Protein AF-A0A5N4CWM0-F1 (afdb_monomer_lite)

Structure (mmCIF, N/CA/C/O backbone):
data_AF-A0A5N4CWM0-F1
#
_entry.id   AF-A0A5N4CWM0-F1
#
loop_
_atom_site.group_PDB
_atom_site.id
_atom_site.type_symbol
_atom_site.label_atom_id
_atom_site.label_alt_id
_atom_site.label_comp_id
_atom_site.label_asym_id
_atom_site.label_entity_id
_atom_site.label_seq_id
_atom_site.pdbx_PDB_ins_code
_atom_site.Cartn_x
_atom_site.Cartn_y
_atom_site.Cartn_z
_atom_site.occupancy
_atom_site.B_iso_or_equiv
_atom_site.auth_seq_id
_atom_site.auth_comp_id
_atom_site.auth_asym_id
_atom_site.auth_atom_id
_atom_site.pdbx_PDB_model_num
ATOM 1 N N . MET A 1 1 ? -1.521 -39.739 -72.815 1.00 39.62 1 MET A N 1
ATOM 2 C CA . MET A 1 1 ? -0.334 -39.088 -73.403 1.00 39.62 1 MET A CA 1
ATOM 3 C C . MET A 1 1 ? -0.877 -37.913 -74.195 1.00 39.62 1 MET A C 1
ATOM 5 O O . MET A 1 1 ? -1.800 -38.131 -74.960 1.00 39.62 1 MET A O 1
ATOM 9 N N . GLU A 1 2 ? -0.500 -36.668 -73.964 1.00 44.06 2 GLU A N 1
ATOM 10 C CA . GLU A 1 2 ? 0.762 -36.173 -73.425 1.00 44.06 2 GLU A CA 1
ATOM 11 C C . GLU A 1 2 ? 0.530 -34.764 -72.864 1.00 44.06 2 GLU A C 1
ATOM 13 O O . GLU A 1 2 ? -0.243 -33.988 -73.426 1.00 44.06 2 GLU A O 1
ATOM 18 N N . GLU A 1 3 ? 1.152 -34.482 -71.721 1.00 44.53 3 GLU A N 1
ATOM 19 C CA . GLU A 1 3 ? 1.281 -33.147 -71.142 1.00 44.53 3 GLU A CA 1
ATOM 20 C C . GLU A 1 3 ? 1.916 -32.180 -72.148 1.00 44.53 3 GLU A C 1
ATOM 22 O O . GLU A 1 3 ? 2.941 -32.494 -72.748 1.00 44.53 3 GLU A O 1
ATOM 27 N N . ARG A 1 4 ? 1.411 -30.946 -72.212 1.00 49.78 4 ARG A N 1
ATOM 28 C CA . ARG A 1 4 ? 2.284 -29.778 -72.364 1.00 49.78 4 ARG A CA 1
ATOM 29 C C . ARG A 1 4 ? 1.860 -28.708 -71.374 1.00 49.78 4 ARG A C 1
ATOM 31 O O . ARG A 1 4 ? 0.857 -28.029 -71.559 1.00 49.78 4 ARG A O 1
ATOM 38 N N . LYS A 1 5 ? 2.650 -28.611 -70.307 1.00 48.16 5 LYS A N 1
ATOM 39 C CA . LYS A 1 5 ? 2.835 -27.390 -69.529 1.00 48.16 5 LYS A CA 1
ATOM 40 C C . LYS A 1 5 ? 3.480 -26.352 -70.448 1.00 48.16 5 LYS A C 1
ATOM 42 O O . LYS A 1 5 ? 4.564 -26.603 -70.965 1.00 48.16 5 LYS A O 1
ATOM 47 N N . GLU A 1 6 ? 2.831 -25.213 -70.637 1.00 51.53 6 GLU A N 1
ATOM 48 C CA . GLU A 1 6 ? 3.522 -23.979 -71.006 1.00 51.53 6 GLU A CA 1
ATOM 49 C C . GLU A 1 6 ? 3.760 -23.210 -69.709 1.00 51.53 6 GLU A C 1
ATOM 51 O O . GLU A 1 6 ? 2.852 -22.620 -69.124 1.00 51.53 6 GLU A O 1
ATOM 56 N N . GLU A 1 7 ? 4.989 -23.314 -69.211 1.00 40.62 7 GLU A N 1
ATOM 57 C CA . GLU A 1 7 ? 5.518 -22.431 -68.182 1.00 40.62 7 GLU A CA 1
ATOM 58 C C . GLU A 1 7 ? 5.771 -21.078 -68.852 1.00 40.62 7 GLU A C 1
ATOM 60 O O . GLU A 1 7 ? 6.691 -20.921 -69.649 1.00 40.62 7 GLU A O 1
ATOM 65 N N . GLY A 1 8 ? 4.892 -20.113 -68.583 1.00 45.78 8 GLY A N 1
ATOM 66 C CA . GLY A 1 8 ? 5.128 -18.717 -68.918 1.00 45.78 8 GLY A CA 1
ATOM 67 C C . GLY A 1 8 ? 6.233 -18.184 -68.018 1.00 45.78 8 GLY A C 1
ATOM 68 O O . GLY A 1 8 ? 6.018 -17.962 -66.826 1.00 45.78 8 GLY A O 1
ATOM 69 N N . GLU A 1 9 ? 7.417 -18.025 -68.594 1.00 44.28 9 GLU A N 1
ATOM 70 C CA . GLU A 1 9 ? 8.562 -17.355 -67.997 1.00 44.28 9 GLU A CA 1
ATOM 71 C C . GLU A 1 9 ? 8.140 -15.935 -67.593 1.00 44.28 9 GLU A C 1
ATOM 73 O O . GLU A 1 9 ? 7.877 -15.073 -68.431 1.00 44.28 9 GLU A O 1
ATOM 78 N N . ALA A 1 10 ? 8.018 -15.692 -66.287 1.00 48.97 10 ALA A N 1
ATOM 79 C CA . ALA A 1 10 ? 7.961 -14.338 -65.771 1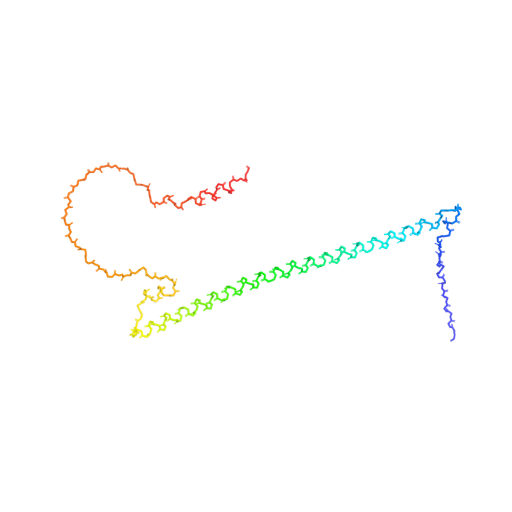.00 48.97 10 ALA A CA 1
ATOM 80 C C . ALA A 1 10 ? 9.346 -13.728 -65.992 1.00 48.97 10 ALA A C 1
ATOM 82 O O . ALA A 1 10 ? 10.303 -14.071 -65.298 1.00 48.97 10 ALA A O 1
ATOM 83 N N . GLU A 1 11 ? 9.445 -12.858 -66.992 1.00 42.81 11 GLU A N 1
ATOM 84 C CA . GLU A 1 11 ? 10.569 -11.959 -67.210 1.00 42.81 11 GLU A CA 1
ATOM 85 C C . GLU A 1 11 ? 10.741 -11.105 -65.946 1.00 42.81 11 GLU A C 1
ATOM 87 O O . GLU A 1 11 ? 10.087 -10.080 -65.748 1.00 42.81 11 GLU A O 1
ATOM 92 N N . ILE A 1 12 ? 11.585 -11.576 -65.026 1.00 47.56 12 ILE A N 1
ATOM 93 C CA . ILE A 1 12 ? 12.069 -10.761 -63.923 1.00 47.56 12 ILE A CA 1
ATOM 94 C C . ILE A 1 12 ? 13.026 -9.774 -64.573 1.00 47.56 12 ILE A C 1
ATOM 96 O O . ILE A 1 12 ? 14.190 -10.076 -64.833 1.00 47.56 12 ILE A O 1
ATOM 100 N N . GLN A 1 13 ? 12.499 -8.592 -64.877 1.00 43.19 13 GLN A N 1
ATOM 101 C CA . GLN A 1 13 ? 13.295 -7.425 -65.198 1.00 43.19 13 GLN A CA 1
ATOM 102 C C . GLN A 1 13 ? 14.051 -7.026 -63.923 1.00 43.19 13 GLN A C 1
ATOM 104 O O . GLN A 1 13 ? 13.661 -6.114 -63.195 1.00 43.19 13 GLN A O 1
ATOM 109 N N . GLU A 1 14 ? 15.127 -7.759 -63.633 1.00 46.00 14 GLU A N 1
ATOM 110 C CA . GLU A 1 14 ? 16.186 -7.376 -62.707 1.00 46.00 14 GLU A CA 1
ATOM 111 C C . GLU A 1 14 ? 16.860 -6.138 -63.301 1.00 46.00 14 GLU A C 1
ATOM 113 O O . GLU A 1 14 ? 17.909 -6.196 -63.946 1.00 46.00 14 GLU A O 1
ATOM 118 N N . HIS A 1 15 ?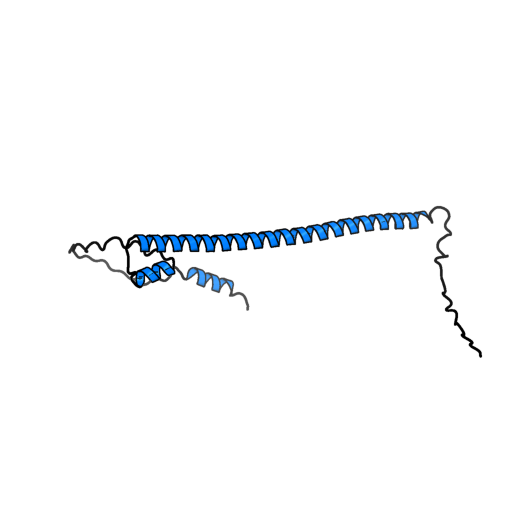 16.218 -4.984 -63.131 1.00 44.50 15 HIS A N 1
ATOM 119 C CA . HIS A 1 15 ? 16.873 -3.708 -63.330 1.00 44.50 15 HIS A CA 1
ATOM 120 C C . HIS A 1 15 ? 17.831 -3.520 -62.150 1.00 44.50 15 HIS A C 1
ATOM 122 O O . HIS A 1 15 ? 17.528 -2.847 -61.164 1.00 44.50 15 HIS A O 1
ATOM 128 N N . GLY A 1 16 ? 18.981 -4.196 -62.235 1.00 42.84 16 GLY A N 1
ATOM 129 C CA . GLY A 1 16 ? 20.111 -3.985 -61.343 1.00 42.84 16 GLY A CA 1
ATOM 130 C C . GLY A 1 16 ? 20.488 -2.500 -61.325 1.00 42.84 16 GLY A C 1
ATOM 131 O O . GLY A 1 16 ? 20.244 -1.787 -62.307 1.00 42.84 16 GLY A O 1
ATOM 132 N N . PRO A 1 17 ? 21.067 -1.988 -60.225 1.00 48.03 17 PRO A N 1
ATOM 133 C CA . PRO A 1 17 ? 21.428 -0.582 -60.096 1.00 48.03 17 PRO A CA 1
ATOM 134 C C . PRO A 1 17 ? 22.709 -0.297 -60.901 1.00 48.03 17 PRO A C 1
ATOM 136 O O . PRO A 1 17 ? 23.736 0.092 -60.357 1.00 48.03 17 PRO A O 1
ATOM 139 N N . GLU A 1 18 ? 22.657 -0.491 -62.215 1.00 44.09 18 GLU A N 1
ATOM 140 C CA . GLU A 1 18 ? 23.791 -0.405 -63.143 1.00 44.09 18 GLU A CA 1
ATOM 141 C C . GLU A 1 18 ? 24.134 1.046 -63.542 1.00 44.09 18 GLU A C 1
ATOM 143 O O . GLU A 1 18 ? 24.857 1.275 -64.505 1.00 44.09 18 GLU A O 1
ATOM 148 N N . HIS A 1 19 ? 23.649 2.068 -62.825 1.00 50.44 19 HIS A N 1
ATOM 149 C CA . HIS A 1 19 ? 23.811 3.467 -63.254 1.00 50.44 19 HIS A CA 1
ATOM 150 C C . HIS A 1 19 ? 24.586 4.400 -62.312 1.00 50.44 19 HIS A C 1
ATOM 152 O O . HIS A 1 19 ? 24.570 5.609 -62.528 1.00 50.44 19 HIS A O 1
ATOM 158 N N . LEU A 1 20 ? 25.323 3.901 -61.309 1.00 46.91 20 LEU A N 1
ATOM 159 C CA . LEU A 1 20 ? 26.034 4.780 -60.355 1.00 46.91 20 LEU A CA 1
ATOM 160 C C . LEU A 1 20 ? 27.555 4.585 -60.262 1.00 46.91 20 LEU A C 1
ATOM 162 O O . LEU A 1 20 ? 28.152 4.900 -59.234 1.00 46.91 20 LEU A O 1
ATOM 166 N N . CYS A 1 21 ? 28.216 4.140 -61.332 1.00 56.00 21 CYS A N 1
ATOM 167 C CA . CYS A 1 21 ? 29.671 3.943 -61.313 1.00 56.00 21 CYS A CA 1
ATOM 168 C C . CYS A 1 21 ? 30.425 4.579 -62.489 1.00 56.00 21 CYS A C 1
ATOM 170 O O . CYS A 1 21 ? 31.245 3.921 -63.112 1.00 56.00 21 CYS A O 1
ATOM 172 N N . GLN A 1 22 ? 30.266 5.882 -62.740 1.00 50.53 22 GLN A N 1
ATOM 173 C CA . GLN A 1 22 ? 31.307 6.637 -63.458 1.00 50.53 22 GLN A CA 1
ATOM 174 C C . GLN A 1 22 ? 31.486 8.064 -62.911 1.00 50.53 22 GLN A C 1
ATOM 176 O O . GLN A 1 22 ? 31.047 9.043 -63.502 1.00 50.53 22 GLN A O 1
ATOM 181 N N . GLN A 1 23 ? 32.193 8.173 -61.780 1.00 49.00 23 GLN A N 1
ATOM 182 C CA . GLN A 1 23 ? 33.000 9.351 -61.435 1.00 49.00 23 GLN A CA 1
ATOM 183 C C . GLN A 1 23 ? 34.321 8.865 -60.803 1.00 49.00 23 GLN A C 1
ATOM 185 O O . GLN A 1 23 ? 34.285 8.223 -59.746 1.00 49.00 23 GLN A O 1
ATOM 190 N N . PRO A 1 24 ? 35.484 9.103 -61.438 1.00 47.78 24 PRO A N 1
ATOM 191 C CA . PRO A 1 24 ? 36.762 8.586 -60.963 1.00 47.78 24 PRO A CA 1
ATOM 192 C C . PRO A 1 24 ? 37.213 9.343 -59.704 1.00 47.78 24 PRO A C 1
ATOM 194 O O . PRO A 1 24 ? 37.494 10.535 -59.750 1.00 47.78 24 PRO A O 1
ATOM 197 N N . GLY A 1 25 ? 37.272 8.633 -58.571 1.00 57.75 25 GLY A N 1
ATOM 198 C CA . GLY A 1 25 ? 37.960 9.076 -57.347 1.00 57.75 25 GLY A CA 1
ATOM 199 C C . GLY A 1 25 ? 37.121 9.144 -56.065 1.00 57.75 25 GLY A C 1
ATOM 200 O O . GLY A 1 25 ? 37.702 9.180 -54.986 1.00 57.75 25 GLY A O 1
ATOM 201 N N . LEU A 1 26 ? 35.782 9.127 -56.147 1.00 59.06 26 LEU A N 1
ATOM 202 C CA . LEU A 1 26 ? 34.899 9.331 -54.977 1.00 59.06 26 LEU A CA 1
ATOM 203 C C . LEU A 1 26 ? 33.705 8.355 -54.880 1.00 59.06 26 LEU A C 1
ATOM 205 O O . LEU A 1 26 ? 32.987 8.376 -53.881 1.00 59.06 26 LEU A O 1
ATOM 209 N N . SER A 1 27 ? 33.466 7.495 -55.879 1.00 65.62 27 SER A N 1
ATOM 210 C CA . SER A 1 27 ? 32.186 6.770 -55.995 1.00 65.62 27 SER A CA 1
ATOM 211 C C . SER A 1 27 ? 31.976 5.648 -54.973 1.00 65.62 27 SER A C 1
ATOM 213 O O . SER A 1 27 ? 30.848 5.440 -54.543 1.00 65.62 27 SER A O 1
ATOM 215 N N . LEU A 1 28 ? 33.032 4.950 -54.538 1.00 76.69 28 LEU A N 1
ATOM 216 C CA . LEU A 1 28 ? 32.918 3.854 -53.561 1.00 76.69 28 LEU A CA 1
ATOM 217 C C . LEU A 1 28 ? 32.865 4.354 -52.106 1.00 76.69 28 LEU A C 1
ATOM 219 O O . LEU A 1 28 ? 32.354 3.673 -51.217 1.00 76.69 28 LEU A O 1
ATOM 223 N N . TRP A 1 29 ? 33.356 5.571 -51.870 1.00 84.12 29 TRP A N 1
ATOM 224 C CA . TRP A 1 29 ? 33.400 6.190 -50.547 1.00 84.12 29 TRP A CA 1
ATOM 225 C C . TRP A 1 29 ? 32.001 6.493 -49.997 1.00 84.12 29 TRP A C 1
ATOM 227 O O . TRP A 1 29 ? 31.737 6.270 -48.818 1.00 84.12 29 TRP A O 1
ATOM 237 N N . VAL A 1 30 ? 31.082 6.949 -50.851 1.00 86.88 30 VAL A N 1
ATOM 238 C CA . VAL A 1 30 ? 29.719 7.313 -50.433 1.00 86.88 30 VAL A CA 1
ATOM 239 C C . VAL A 1 30 ? 28.907 6.088 -49.971 1.00 86.88 30 VAL A C 1
ATOM 241 O O . VAL A 1 30 ? 28.371 6.128 -48.862 1.00 86.88 30 VAL A O 1
ATOM 244 N N . PRO A 1 31 ? 28.849 4.966 -50.719 1.00 88.12 31 PRO A N 1
ATOM 245 C CA . PRO A 1 31 ? 28.246 3.722 -50.235 1.00 88.12 31 PRO A CA 1
ATOM 246 C C . PRO A 1 31 ? 28.881 3.203 -48.941 1.00 88.12 31 PRO A C 1
ATOM 248 O O . PRO A 1 31 ? 28.166 2.768 -48.040 1.00 88.12 31 PRO A O 1
ATOM 251 N N . PHE A 1 32 ? 30.207 3.293 -48.812 1.00 90.06 32 PHE A N 1
ATOM 252 C CA . PHE A 1 32 ? 30.918 2.900 -47.596 1.00 90.06 32 PHE A CA 1
ATOM 253 C C . PHE A 1 32 ? 30.512 3.752 -46.386 1.00 90.06 32 PHE A C 1
ATOM 255 O O . PHE A 1 32 ? 30.171 3.214 -45.333 1.00 90.06 32 PHE A O 1
ATOM 262 N N . GLN A 1 33 ? 30.489 5.077 -46.538 1.00 92.81 33 GLN A N 1
ATOM 263 C CA . GLN A 1 33 ? 30.069 6.001 -45.487 1.00 92.81 33 GLN A CA 1
ATOM 264 C C . GLN A 1 33 ? 28.611 5.756 -45.083 1.00 92.81 33 GLN A C 1
ATOM 266 O O . GLN A 1 33 ? 28.289 5.769 -43.892 1.00 92.81 33 GLN A O 1
ATOM 271 N N . ASN A 1 34 ? 27.737 5.479 -46.051 1.00 87.50 34 ASN A N 1
ATOM 272 C CA . ASN A 1 34 ? 26.341 5.147 -45.788 1.00 87.50 34 ASN A CA 1
ATOM 273 C C . ASN A 1 34 ? 26.219 3.835 -45.003 1.00 87.50 34 ASN A C 1
ATOM 275 O O . ASN A 1 34 ? 25.504 3.791 -44.002 1.00 87.50 34 ASN A O 1
ATOM 279 N N . ALA A 1 35 ? 26.963 2.798 -45.392 1.00 92.31 35 ALA A N 1
ATOM 280 C CA . ALA A 1 35 ? 26.992 1.523 -44.682 1.00 92.31 35 ALA A CA 1
ATOM 281 C C . ALA A 1 35 ? 27.533 1.674 -43.248 1.00 92.31 35 ALA A C 1
ATOM 283 O O . ALA A 1 35 ? 26.897 1.222 -42.296 1.00 92.31 35 ALA A O 1
ATOM 284 N N . ALA A 1 36 ? 28.653 2.379 -43.061 1.00 90.44 36 ALA A N 1
ATOM 285 C CA . ALA A 1 36 ? 29.227 2.653 -41.741 1.00 90.44 36 ALA A CA 1
ATOM 286 C C . ALA A 1 36 ? 28.260 3.449 -40.838 1.00 90.44 36 ALA A C 1
ATOM 288 O O . ALA A 1 36 ? 28.117 3.168 -39.642 1.00 90.44 36 ALA A O 1
ATOM 289 N N . THR A 1 37 ? 27.544 4.415 -41.421 1.00 90.81 37 THR A N 1
ATOM 290 C CA . THR A 1 37 ? 26.515 5.205 -40.729 1.00 90.81 37 THR A CA 1
ATOM 291 C C . THR A 1 37 ? 25.319 4.341 -40.328 1.00 90.81 37 THR A C 1
ATOM 293 O O . THR A 1 37 ? 24.847 4.438 -39.195 1.00 90.81 37 THR A O 1
ATOM 296 N N . ALA A 1 38 ? 24.862 3.450 -41.212 1.00 92.38 38 ALA A N 1
ATOM 297 C CA . ALA A 1 38 ? 23.770 2.522 -40.935 1.00 92.38 38 ALA A CA 1
ATOM 298 C C . ALA A 1 38 ? 24.109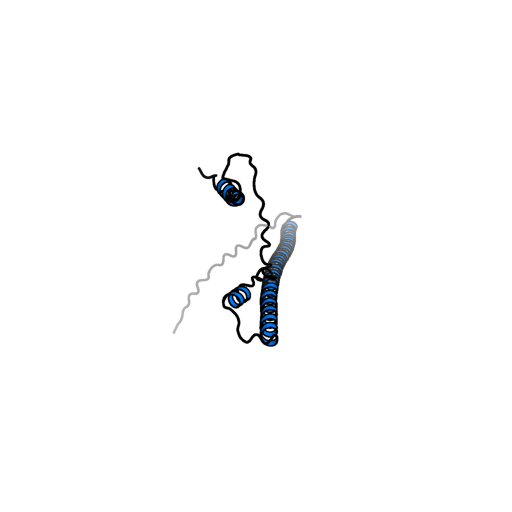 1.566 -39.780 1.00 92.38 38 ALA A C 1
ATOM 300 O O . ALA A 1 38 ? 23.298 1.406 -38.870 1.00 92.38 38 ALA A O 1
ATOM 301 N N . VAL A 1 39 ? 25.326 1.009 -39.753 1.00 88.75 39 VAL A N 1
ATOM 302 C CA . VAL A 1 39 ? 25.803 0.148 -38.653 1.00 88.75 39 VAL A CA 1
ATOM 303 C C . VAL A 1 39 ? 25.839 0.912 -37.327 1.00 88.75 39 VAL A C 1
ATOM 305 O O . VAL A 1 39 ? 25.360 0.421 -36.305 1.00 88.75 39 VAL A O 1
ATOM 308 N N . THR A 1 40 ? 26.343 2.147 -37.343 1.00 88.75 40 THR A N 1
ATOM 309 C CA . THR A 1 40 ? 26.380 3.007 -36.151 1.00 88.75 40 THR A CA 1
ATOM 310 C C . THR A 1 40 ? 24.973 3.313 -35.634 1.00 88.75 40 THR A C 1
ATOM 312 O O . THR A 1 40 ? 24.723 3.272 -34.429 1.00 88.75 40 THR A O 1
ATOM 315 N N . ASN A 1 41 ? 24.037 3.608 -36.536 1.00 92.06 41 ASN A N 1
ATOM 316 C CA . ASN A 1 41 ? 22.651 3.888 -36.178 1.00 92.06 41 ASN A CA 1
ATOM 317 C C . ASN A 1 41 ? 21.925 2.641 -35.674 1.00 92.06 41 ASN A C 1
ATOM 319 O O . ASN A 1 41 ? 21.160 2.749 -34.720 1.00 92.06 41 ASN A O 1
ATOM 323 N N . LEU A 1 42 ? 22.203 1.464 -36.241 1.00 91.44 42 LEU A N 1
ATOM 324 C CA . LEU A 1 42 ? 21.672 0.197 -35.747 1.00 91.44 42 LEU A CA 1
ATOM 325 C C . LEU A 1 42 ? 22.148 -0.071 -34.320 1.00 91.44 42 LEU A C 1
ATOM 327 O O . LEU A 1 42 ? 21.331 -0.387 -33.464 1.00 91.44 42 LEU A O 1
ATOM 331 N N . TYR A 1 43 ? 23.438 0.124 -34.038 1.00 87.38 43 TYR A N 1
ATOM 332 C CA . TYR A 1 43 ? 23.973 -0.037 -32.686 1.00 87.38 43 TYR A CA 1
ATOM 333 C C . TYR A 1 43 ? 23.328 0.942 -31.695 1.00 87.38 43 TYR A C 1
ATOM 335 O O . TYR A 1 43 ? 22.889 0.538 -30.622 1.00 87.38 43 TYR A O 1
ATOM 343 N N . LYS A 1 44 ? 23.190 2.221 -32.068 1.00 89.62 44 LYS A N 1
ATOM 344 C CA . LYS A 1 44 ? 22.495 3.230 -31.247 1.00 89.62 44 LYS A CA 1
ATOM 345 C C . LYS A 1 44 ? 21.023 2.880 -31.026 1.00 89.62 44 LYS A C 1
ATOM 347 O O . LYS A 1 44 ? 20.529 3.018 -29.911 1.00 89.62 44 LYS A O 1
ATOM 352 N N . GLY A 1 45 ? 20.335 2.414 -32.066 1.00 89.00 45 GLY A N 1
ATOM 353 C CA . GLY A 1 45 ? 18.950 1.957 -31.989 1.00 89.00 45 GLY A CA 1
ATOM 354 C C . GLY A 1 45 ? 18.802 0.746 -31.072 1.00 89.00 45 GLY A C 1
ATOM 355 O O . GLY A 1 45 ? 17.915 0.731 -30.224 1.00 89.00 45 GLY A O 1
ATOM 356 N N . LEU A 1 46 ? 19.716 -0.222 -31.170 1.00 88.88 46 LEU A N 1
ATOM 357 C CA . LEU A 1 46 ? 19.747 -1.410 -30.319 1.00 88.88 46 LEU A CA 1
ATOM 358 C C . LEU A 1 46 ? 20.052 -1.052 -28.855 1.00 88.88 46 LEU A C 1
ATOM 360 O O . LEU A 1 46 ? 19.401 -1.562 -27.948 1.00 88.88 46 LEU A O 1
ATOM 364 N N . GLN A 1 47 ? 20.983 -0.123 -28.620 1.00 89.50 47 GLN A N 1
ATOM 365 C CA . GLN A 1 47 ? 21.313 0.405 -27.293 1.00 89.50 47 GLN A CA 1
ATOM 366 C C . GLN A 1 47 ? 2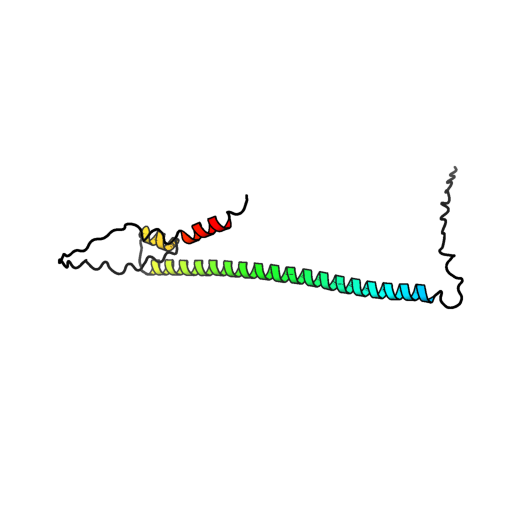0.112 1.123 -26.661 1.00 89.50 47 GLN A C 1
ATOM 368 O O . GLN A 1 47 ? 19.793 0.883 -25.498 1.00 89.50 47 GLN A O 1
ATOM 373 N N . LEU A 1 48 ? 19.426 1.983 -27.421 1.00 89.00 48 LEU A N 1
ATOM 374 C CA . LEU A 1 48 ? 18.223 2.671 -26.955 1.00 89.00 48 LEU A CA 1
ATOM 375 C C . LEU A 1 48 ? 17.095 1.675 -26.672 1.00 89.00 48 LEU A C 1
ATOM 377 O O . LEU A 1 48 ? 16.482 1.753 -25.612 1.00 89.00 48 LEU A O 1
ATOM 381 N N . ALA A 1 49 ? 16.860 0.703 -27.556 1.00 88.56 49 ALA A N 1
ATOM 382 C CA . ALA A 1 49 ? 15.857 -0.339 -27.344 1.00 88.56 49 ALA A CA 1
ATOM 383 C C . ALA A 1 49 ? 16.136 -1.161 -26.073 1.00 88.56 49 ALA A C 1
ATOM 385 O O . ALA A 1 49 ? 15.220 -1.408 -25.288 1.00 88.56 49 ALA A O 1
ATOM 386 N N . ALA A 1 50 ? 17.399 -1.521 -25.823 1.00 90.56 50 ALA A N 1
ATOM 387 C CA . ALA A 1 50 ? 17.803 -2.215 -24.604 1.00 90.56 50 ALA A CA 1
ATOM 388 C C . ALA A 1 50 ? 17.543 -1.372 -23.344 1.00 90.56 50 ALA A C 1
ATOM 390 O O . ALA A 1 50 ? 17.018 -1.890 -22.360 1.00 90.56 50 ALA A O 1
ATOM 391 N N . LEU A 1 51 ? 17.843 -0.069 -23.379 1.00 89.06 51 LEU A N 1
ATOM 392 C CA . LEU A 1 51 ? 17.573 0.845 -22.264 1.00 89.06 51 LEU A CA 1
ATOM 393 C C . LEU A 1 51 ? 16.071 1.032 -22.013 1.00 89.06 51 LEU A C 1
ATOM 395 O O . LEU A 1 51 ? 15.646 1.014 -20.861 1.00 89.06 51 LEU A O 1
ATOM 399 N N . PHE A 1 52 ? 15.255 1.164 -23.062 1.00 91.31 52 PHE A N 1
ATOM 400 C CA . PHE A 1 52 ? 13.797 1.247 -22.924 1.00 91.31 52 PHE A CA 1
ATOM 401 C C . PHE A 1 52 ? 13.207 -0.034 -22.328 1.00 91.31 52 PHE A C 1
ATOM 403 O O . PHE A 1 52 ? 12.401 0.038 -21.400 1.00 91.31 52 PHE A O 1
ATOM 410 N N . SER A 1 53 ? 13.645 -1.200 -22.810 1.00 86.31 53 SER A N 1
ATOM 411 C CA . SER A 1 53 ? 13.222 -2.491 -22.260 1.00 86.31 53 SER A CA 1
ATOM 412 C C . SER A 1 53 ? 13.631 -2.643 -20.794 1.00 86.31 53 SER A C 1
ATOM 414 O O . SER A 1 53 ? 12.832 -3.108 -19.983 1.00 86.31 53 SER A O 1
ATOM 416 N N . ALA A 1 54 ? 14.857 -2.244 -20.444 1.00 88.06 54 ALA A N 1
ATOM 417 C CA . ALA A 1 54 ? 15.347 -2.292 -19.074 1.00 88.06 54 ALA A CA 1
ATOM 418 C C . ALA A 1 54 ? 14.535 -1.360 -18.163 1.00 88.06 54 ALA A C 1
ATOM 420 O O . ALA A 1 54 ? 14.006 -1.811 -17.152 1.00 88.06 54 ALA A O 1
ATOM 421 N N . ASN A 1 55 ? 14.355 -0.093 -18.549 1.00 86.50 55 ASN A N 1
ATOM 422 C CA . ASN A 1 55 ? 13.584 0.883 -17.774 1.00 86.50 55 ASN A CA 1
ATOM 423 C C . ASN A 1 55 ? 12.135 0.432 -17.545 1.00 86.50 55 ASN A C 1
ATOM 425 O O . ASN A 1 55 ? 11.664 0.479 -16.413 1.00 86.50 55 ASN A O 1
ATOM 429 N N . SER A 1 56 ? 11.457 -0.076 -18.580 1.00 86.19 56 SER A N 1
ATOM 430 C CA . SER A 1 56 ? 10.096 -0.614 -18.448 1.00 86.19 56 SER A CA 1
ATOM 431 C C . SER A 1 56 ? 10.034 -1.810 -17.487 1.00 86.19 56 SER A C 1
ATOM 433 O O . SER A 1 56 ? 9.110 -1.915 -16.680 1.00 86.19 56 SER A O 1
ATOM 435 N N . SER A 1 57 ? 11.041 -2.689 -17.524 1.00 82.50 57 SER A N 1
ATOM 436 C CA . SER A 1 57 ? 11.135 -3.824 -16.603 1.00 82.50 57 SER A CA 1
ATOM 437 C C . SER A 1 57 ? 11.366 -3.383 -15.154 1.00 82.50 57 SER A C 1
ATOM 439 O O . SER A 1 57 ? 10.755 -3.948 -14.247 1.00 82.50 57 SER A O 1
ATOM 441 N N . TYR A 1 58 ? 12.227 -2.387 -14.922 1.00 82.25 58 TYR A N 1
ATOM 442 C CA . TYR A 1 58 ? 12.490 -1.858 -13.580 1.00 82.25 58 TYR A CA 1
ATOM 443 C C . TYR A 1 58 ? 11.270 -1.151 -12.994 1.00 82.25 58 TYR A C 1
ATOM 445 O O . TYR A 1 58 ? 10.953 -1.355 -11.826 1.00 82.25 58 TYR A O 1
ATOM 453 N N . GLU A 1 59 ? 10.564 -0.356 -13.797 1.00 76.94 59 GLU A N 1
ATOM 454 C CA . GLU A 1 59 ? 9.349 0.336 -13.361 1.00 76.94 59 GLU A CA 1
ATOM 455 C C . GLU A 1 59 ? 8.270 -0.659 -12.919 1.00 76.94 59 GLU A C 1
ATOM 457 O O . GLU A 1 59 ? 7.678 -0.504 -11.848 1.00 76.94 59 GLU A O 1
ATOM 462 N N . LYS A 1 60 ? 8.082 -1.740 -13.685 1.00 83.31 60 LYS A N 1
ATOM 463 C CA . LYS A 1 60 ? 7.153 -2.815 -13.327 1.00 83.31 60 LYS A CA 1
ATOM 464 C C . LYS A 1 60 ? 7.550 -3.520 -12.028 1.00 83.31 60 LYS A C 1
ATOM 466 O O . LYS A 1 60 ? 6.704 -3.676 -11.155 1.00 83.31 60 LYS A O 1
ATOM 471 N N . MET A 1 61 ? 8.822 -3.888 -11.878 1.00 85.56 61 MET A N 1
ATOM 472 C CA . MET A 1 61 ? 9.331 -4.556 -10.674 1.00 85.56 61 MET A CA 1
ATOM 473 C C . MET A 1 61 ? 9.155 -3.685 -9.422 1.00 85.56 61 MET A C 1
ATOM 475 O O . MET A 1 61 ? 8.638 -4.160 -8.416 1.00 85.56 61 MET A O 1
ATOM 479 N N . CYS A 1 62 ? 9.531 -2.404 -9.489 1.00 76.94 62 CYS A N 1
ATOM 480 C CA . CYS A 1 62 ? 9.357 -1.471 -8.375 1.00 76.94 62 CYS A CA 1
ATOM 481 C C . CYS A 1 62 ? 7.876 -1.264 -8.028 1.00 76.94 62 CYS A C 1
ATOM 483 O O . CYS A 1 62 ? 7.522 -1.154 -6.854 1.00 76.94 62 CYS A O 1
ATOM 485 N N . SER A 1 63 ? 7.000 -1.215 -9.037 1.00 81.44 63 SER A N 1
ATOM 486 C CA . SER A 1 63 ? 5.557 -1.103 -8.825 1.00 81.44 63 SER A CA 1
ATOM 487 C C . SER A 1 63 ? 4.996 -2.351 -8.135 1.00 81.44 63 SER A C 1
ATOM 489 O O . SER A 1 63 ? 4.342 -2.220 -7.099 1.00 81.44 63 SER A O 1
ATOM 491 N N . GLU A 1 64 ? 5.318 -3.547 -8.630 1.00 86.56 64 GLU A N 1
ATOM 492 C CA . GLU A 1 64 ? 4.888 -4.824 -8.044 1.00 86.56 64 GLU A CA 1
ATOM 493 C C . GLU A 1 64 ? 5.410 -4.993 -6.607 1.00 86.56 64 GLU A C 1
ATOM 495 O O . GLU A 1 64 ? 4.622 -5.231 -5.693 1.00 86.56 64 GLU A O 1
ATOM 500 N N . GLU A 1 65 ? 6.700 -4.741 -6.360 1.00 82.19 65 GLU A N 1
ATOM 501 C CA . GLU A 1 65 ? 7.297 -4.818 -5.019 1.00 82.19 65 GLU A CA 1
ATOM 502 C C . GLU A 1 65 ? 6.648 -3.836 -4.029 1.00 82.19 65 GLU A C 1
ATOM 504 O O . GLU A 1 65 ? 6.434 -4.159 -2.851 1.00 82.19 65 GLU A O 1
ATOM 509 N N . SER A 1 66 ? 6.295 -2.633 -4.494 1.00 80.25 66 SER A N 1
ATOM 510 C CA . SER A 1 66 ? 5.600 -1.657 -3.658 1.00 80.25 66 SER A CA 1
ATOM 511 C C . SER A 1 66 ? 4.204 -2.145 -3.265 1.00 80.25 66 SER A C 1
ATOM 513 O O . SER A 1 66 ? 3.840 -2.060 -2.088 1.00 80.25 66 SER A O 1
ATOM 515 N N . VAL A 1 67 ? 3.441 -2.707 -4.208 1.00 87.50 67 VAL A N 1
ATOM 516 C CA . VAL A 1 67 ? 2.096 -3.247 -3.961 1.00 87.50 67 VAL A CA 1
ATOM 517 C C . VAL A 1 67 ? 2.174 -4.427 -2.996 1.00 87.50 67 VAL A C 1
ATOM 519 O O . VAL A 1 67 ? 1.449 -4.452 -1.998 1.00 87.50 67 VAL A O 1
ATOM 522 N N . ASP A 1 68 ? 3.119 -5.339 -3.214 1.00 89.12 68 ASP A N 1
ATOM 523 C CA . ASP A 1 68 ? 3.342 -6.506 -2.361 1.00 89.12 68 ASP A CA 1
ATOM 524 C C . ASP A 1 68 ? 3.709 -6.116 -0.925 1.00 89.12 68 ASP A C 1
ATOM 526 O O . ASP A 1 68 ? 3.241 -6.727 0.040 1.00 89.12 68 ASP A O 1
ATOM 530 N N . THR A 1 69 ? 4.521 -5.071 -0.752 1.00 89.75 69 THR A N 1
ATOM 531 C CA . THR A 1 69 ? 4.918 -4.579 0.574 1.00 89.75 69 THR A CA 1
ATOM 532 C C . THR A 1 69 ? 3.739 -3.973 1.333 1.00 89.75 69 THR A C 1
ATOM 534 O O . THR A 1 69 ? 3.574 -4.235 2.532 1.00 89.75 69 THR A O 1
ATOM 537 N N . HIS A 1 70 ? 2.891 -3.194 0.655 1.00 88.56 70 HIS A N 1
ATOM 538 C CA . HIS A 1 70 ? 1.676 -2.640 1.257 1.00 88.56 70 HIS A CA 1
ATOM 539 C C . HIS A 1 70 ? 0.697 -3.750 1.642 1.00 88.56 70 HIS A C 1
ATOM 541 O O . HIS A 1 70 ? 0.191 -3.754 2.766 1.00 88.56 70 HIS A O 1
ATOM 547 N N . GLN A 1 71 ? 0.495 -4.726 0.755 1.00 93.50 71 GLN A N 1
ATOM 548 C CA . GLN A 1 71 ? -0.367 -5.876 1.007 1.00 93.50 71 GLN A CA 1
ATOM 549 C C . GLN A 1 71 ? 0.133 -6.696 2.202 1.00 93.50 71 GLN A C 1
ATOM 551 O O . GLN A 1 71 ? -0.611 -6.940 3.151 1.00 93.50 71 GLN A O 1
ATOM 556 N N . ARG A 1 72 ? 1.431 -7.023 2.234 1.00 94.81 72 ARG A N 1
ATOM 557 C CA . ARG A 1 72 ? 2.051 -7.751 3.349 1.00 94.81 72 ARG A CA 1
ATOM 558 C C . ARG A 1 72 ? 1.912 -6.993 4.669 1.00 94.81 72 ARG A C 1
AT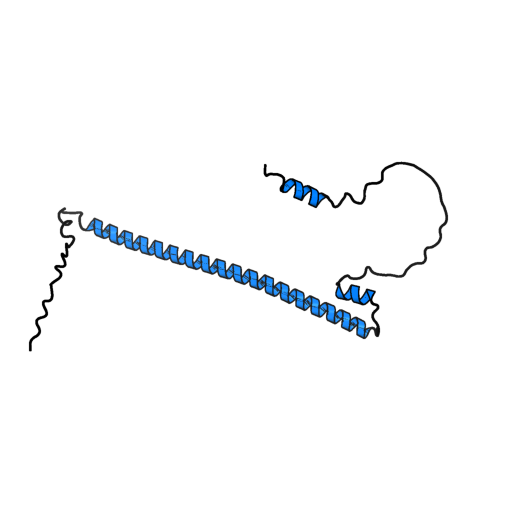OM 560 O O . ARG A 1 72 ? 1.619 -7.597 5.699 1.00 94.81 72 ARG A O 1
ATOM 567 N N . SER A 1 73 ? 2.108 -5.676 4.652 1.00 93.44 73 SER A N 1
ATOM 568 C CA . SER A 1 73 ? 1.960 -4.832 5.845 1.00 93.44 73 SER A CA 1
ATOM 569 C C . SER A 1 73 ? 0.519 -4.822 6.355 1.00 93.44 73 SER A C 1
ATOM 571 O O . SER A 1 73 ? 0.289 -4.913 7.564 1.00 93.44 73 SER A O 1
ATOM 573 N N . PHE A 1 74 ? -0.452 -4.761 5.442 1.00 94.56 74 PHE A N 1
ATOM 574 C CA . PHE A 1 74 ? -1.869 -4.858 5.771 1.00 94.56 74 PHE A CA 1
ATOM 575 C C . PHE A 1 74 ? -2.201 -6.208 6.420 1.00 94.56 74 PHE A C 1
ATOM 577 O O . PHE A 1 74 ? -2.763 -6.235 7.518 1.00 94.56 74 PHE A O 1
ATOM 584 N N . ASP A 1 75 ? -1.773 -7.317 5.816 1.00 95.88 75 ASP A N 1
ATOM 585 C CA . ASP A 1 75 ? -2.027 -8.671 6.322 1.00 95.88 75 ASP A CA 1
ATOM 586 C C . ASP A 1 75 ? -1.408 -8.897 7.711 1.00 95.88 75 ASP A C 1
ATOM 588 O O . ASP A 1 75 ? -2.062 -9.418 8.622 1.00 95.88 75 ASP A O 1
ATOM 592 N N . ILE A 1 76 ? -0.177 -8.415 7.926 1.00 96.25 76 ILE A N 1
ATOM 593 C CA . ILE A 1 76 ? 0.473 -8.419 9.245 1.00 96.25 76 ILE A CA 1
ATOM 594 C C . ILE A 1 76 ? -0.355 -7.614 10.256 1.00 96.25 76 ILE A C 1
ATOM 596 O O . ILE A 1 76 ? -0.564 -8.068 11.384 1.00 96.25 76 ILE A O 1
ATOM 600 N N . GLY A 1 77 ? -0.864 -6.441 9.869 1.00 95.31 77 GLY A N 1
ATOM 601 C CA . GLY A 1 77 ? -1.735 -5.617 10.707 1.00 95.31 77 GLY A CA 1
ATOM 602 C C . GLY A 1 77 ? -3.009 -6.350 11.138 1.00 95.31 77 GLY A C 1
ATOM 603 O O . GLY A 1 77 ? -3.359 -6.344 12.325 1.00 95.31 77 GLY A O 1
ATOM 604 N N . ILE A 1 78 ? -3.662 -7.053 10.207 1.00 95.00 78 ILE A N 1
ATOM 605 C CA . ILE A 1 78 ? -4.829 -7.900 10.489 1.00 95.00 78 ILE A CA 1
ATOM 606 C C . ILE A 1 78 ? -4.467 -9.007 11.483 1.00 95.00 78 ILE A C 1
ATOM 608 O O . ILE A 1 78 ? -5.173 -9.203 12.480 1.00 95.00 78 ILE A O 1
ATOM 612 N N . GLN A 1 79 ? -3.347 -9.695 11.265 1.00 95.56 79 GLN A N 1
ATOM 613 C CA . GLN A 1 79 ? -2.902 -10.792 12.119 1.00 95.56 79 GLN A CA 1
ATOM 614 C C . GLN A 1 79 ? -2.557 -10.312 13.537 1.00 95.56 79 GLN A C 1
ATOM 616 O O . GLN A 1 79 ? -2.993 -10.919 14.518 1.00 95.56 79 GLN A O 1
ATOM 621 N N . ILE A 1 80 ? -1.849 -9.187 13.676 1.00 95.12 80 ILE A N 1
ATOM 622 C CA . ILE A 1 80 ? -1.559 -8.562 14.976 1.00 95.12 80 ILE A CA 1
ATOM 623 C C . ILE A 1 80 ? -2.860 -8.170 15.685 1.00 95.12 80 ILE A C 1
ATOM 625 O O . ILE A 1 80 ? -3.018 -8.428 16.881 1.00 95.12 80 ILE A O 1
ATOM 629 N N . GLY A 1 81 ? -3.811 -7.574 14.961 1.00 92.06 81 GLY A N 1
ATOM 630 C CA . GLY A 1 81 ? -5.120 -7.210 15.500 1.00 92.06 81 GLY A CA 1
ATOM 631 C C . GLY A 1 81 ? -5.923 -8.423 15.976 1.00 92.06 81 GLY A C 1
ATOM 632 O O . GLY A 1 81 ? -6.558 -8.377 17.033 1.00 92.06 81 GLY A O 1
ATOM 633 N N . TYR A 1 82 ? -5.871 -9.531 15.235 1.00 91.88 82 TYR A N 1
ATOM 634 C CA . TYR A 1 82 ? -6.475 -10.804 15.626 1.00 91.88 82 TYR A CA 1
ATOM 635 C C . TYR A 1 82 ? -5.837 -11.366 16.903 1.00 91.88 82 TYR A C 1
ATOM 637 O O . TYR A 1 82 ? -6.541 -11.672 17.866 1.00 91.88 82 TYR A O 1
ATOM 645 N N . GLN A 1 83 ? -4.504 -11.413 16.958 1.00 92.94 83 GLN A N 1
ATOM 646 C CA . GLN A 1 83 ? -3.764 -11.892 18.128 1.00 92.94 83 GLN A CA 1
ATOM 647 C C . GLN A 1 83 ? -4.041 -11.042 19.377 1.00 92.94 83 GLN A C 1
ATOM 649 O O . GLN A 1 83 ? -4.280 -11.588 20.456 1.00 92.94 83 GLN A O 1
ATOM 654 N N . ARG A 1 84 ? -4.080 -9.708 19.240 1.00 91.94 84 ARG A N 1
ATOM 655 C CA . ARG A 1 84 ? -4.400 -8.786 20.343 1.00 91.94 84 ARG A CA 1
ATOM 656 C C . ARG A 1 84 ? -5.800 -9.044 20.899 1.00 91.94 84 ARG A C 1
ATOM 658 O O . ARG A 1 84 ? -5.938 -9.263 22.099 1.00 91.94 84 ARG A O 1
ATOM 665 N N . ARG A 1 85 ? -6.817 -9.109 20.032 1.00 87.62 85 ARG A N 1
ATOM 666 C CA . ARG A 1 85 ? -8.198 -9.398 20.453 1.00 87.62 85 ARG A CA 1
ATOM 667 C C . ARG A 1 85 ? -8.321 -10.770 21.113 1.00 87.62 85 ARG A C 1
ATOM 669 O O . ARG A 1 85 ? -8.923 -10.870 22.177 1.00 87.62 85 ARG A O 1
ATOM 676 N N . ASN A 1 86 ? -7.714 -11.814 20.550 1.00 90.69 86 ASN A N 1
ATOM 677 C CA . ASN A 1 86 ? -7.742 -13.149 21.157 1.00 90.69 86 ASN A CA 1
ATOM 678 C C . ASN A 1 86 ? -7.102 -13.169 22.549 1.00 90.69 86 ASN A C 1
ATOM 680 O O . ASN A 1 86 ? -7.633 -13.807 23.459 1.00 90.69 86 ASN A O 1
ATOM 684 N N . LYS A 1 87 ? -5.993 -12.447 22.741 1.00 91.25 87 LYS A N 1
ATOM 685 C CA . LYS A 1 87 ? -5.353 -12.303 24.053 1.00 91.25 87 LYS A CA 1
ATOM 686 C C . LYS A 1 87 ? -6.289 -11.642 25.064 1.00 91.25 87 LYS A C 1
ATOM 688 O O . LYS A 1 87 ? -6.376 -12.116 26.196 1.00 91.25 87 LYS A O 1
ATOM 693 N N . ASP A 1 88 ? -7.000 -10.597 24.658 1.00 86.44 88 ASP A N 1
ATOM 694 C CA . ASP A 1 88 ? -7.936 -9.878 25.523 1.00 86.44 88 ASP A CA 1
ATOM 695 C C . ASP A 1 88 ? -9.149 -10.743 25.898 1.00 86.44 88 ASP A C 1
ATOM 697 O O . ASP A 1 88 ? -9.521 -10.797 27.072 1.00 86.44 88 ASP A O 1
ATOM 701 N N . VAL A 1 89 ? -9.705 -11.510 24.948 1.00 84.81 89 VAL A N 1
ATOM 702 C CA . VAL A 1 89 ? -10.749 -12.516 25.231 1.00 84.81 89 VAL A CA 1
ATOM 703 C C . VAL A 1 89 ? -10.233 -13.558 26.215 1.00 84.81 89 VAL A C 1
ATOM 705 O O . VAL A 1 89 ? -10.896 -13.872 27.203 1.00 84.81 89 VAL A O 1
ATOM 708 N N . LEU A 1 90 ? -9.032 -14.089 25.981 1.00 88.12 90 LEU A N 1
ATOM 709 C CA . LEU A 1 90 ? -8.453 -15.112 26.840 1.00 88.12 90 LEU A CA 1
ATOM 710 C C . LEU A 1 90 ? -8.196 -14.574 28.255 1.00 88.12 90 LEU A C 1
ATOM 712 O O . LEU A 1 90 ? -8.469 -15.265 29.236 1.00 88.12 90 LEU A O 1
ATOM 716 N N . ALA A 1 91 ? -7.709 -13.338 28.380 1.00 87.00 91 ALA A N 1
ATOM 717 C CA . ALA A 1 91 ? -7.536 -12.659 29.661 1.00 87.00 91 ALA A CA 1
ATOM 718 C C . ALA A 1 91 ? -8.879 -12.435 30.371 1.00 87.00 91 ALA A C 1
ATOM 720 O O . ALA A 1 91 ? -8.985 -12.643 31.583 1.00 87.00 91 ALA A O 1
ATOM 721 N N . TRP A 1 92 ? -9.918 -12.070 29.618 1.00 83.56 92 TRP A N 1
ATOM 722 C CA . TRP A 1 92 ? -11.273 -11.906 30.129 1.00 83.56 92 TRP A CA 1
ATOM 723 C C . TRP A 1 92 ? -11.831 -13.217 30.704 1.00 83.56 92 TRP A C 1
ATOM 725 O O . TRP A 1 92 ? -12.256 -13.240 31.864 1.00 83.56 92 TRP A O 1
ATOM 735 N N . VAL A 1 93 ? -11.727 -14.325 29.959 1.00 85.44 93 VAL A N 1
ATOM 736 C CA . VAL A 1 93 ? -12.128 -15.667 30.424 1.00 85.44 93 VAL A CA 1
ATOM 737 C C . VAL A 1 93 ? -11.329 -16.076 31.667 1.00 85.44 93 VAL A C 1
ATOM 739 O O . VAL A 1 93 ? -11.901 -16.530 32.663 1.00 85.44 93 VAL A O 1
ATOM 742 N N . LYS A 1 94 ? -10.005 -15.861 31.654 1.00 84.12 94 LYS A N 1
ATOM 743 C CA . LYS A 1 94 ? -9.105 -16.187 32.775 1.00 84.12 94 LYS A CA 1
ATOM 744 C C . LYS A 1 94 ? -9.423 -15.401 34.049 1.00 84.12 94 LYS A C 1
ATOM 746 O O . LYS A 1 94 ? -9.251 -15.935 35.140 1.00 84.12 94 LYS A O 1
ATOM 751 N N . LYS A 1 95 ? -9.980 -14.187 33.947 1.00 82.38 95 LYS A N 1
ATOM 752 C CA . LYS A 1 95 ? -10.453 -13.378 35.091 1.00 82.38 95 LYS A CA 1
ATOM 753 C C . LYS A 1 95 ? -11.755 -13.911 35.724 1.00 82.38 95 LYS A C 1
ATOM 755 O O . LYS A 1 95 ? -12.411 -13.197 36.481 1.00 82.38 95 LYS A O 1
ATOM 760 N N . ARG A 1 96 ? -12.155 -15.156 35.420 1.00 68.69 96 ARG A N 1
ATOM 761 C CA . ARG A 1 96 ? -13.369 -15.836 35.917 1.00 68.69 96 ARG A CA 1
ATOM 762 C C . ARG A 1 96 ? -14.681 -15.100 35.601 1.00 68.69 96 ARG A C 1
ATOM 764 O O . ARG A 1 96 ? -15.717 -15.415 36.185 1.00 68.69 96 ARG A O 1
ATOM 771 N N . ARG A 1 97 ? -14.675 -14.151 34.657 1.00 71.00 97 ARG A N 1
ATOM 772 C CA . ARG A 1 97 ? -15.889 -13.487 34.163 1.00 71.00 97 ARG A CA 1
ATOM 773 C C . ARG A 1 97 ? -16.648 -14.488 33.291 1.00 71.00 97 ARG A C 1
ATOM 775 O O . ARG A 1 97 ? -16.340 -14.656 32.122 1.00 71.00 97 ARG A O 1
ATOM 782 N N . ARG A 1 98 ? -17.622 -15.190 33.876 1.00 74.19 98 ARG A N 1
ATOM 783 C CA . ARG A 1 98 ? -18.462 -16.167 33.154 1.00 74.19 98 ARG A CA 1
ATOM 784 C C . ARG A 1 98 ? -19.544 -15.520 32.283 1.00 74.19 98 ARG A C 1
ATOM 786 O O . ARG A 1 98 ? -20.186 -16.212 31.506 1.00 74.19 98 ARG A O 1
ATOM 793 N N . THR A 1 99 ? -19.742 -14.208 32.404 1.00 78.25 99 THR A N 1
ATOM 794 C CA . THR A 1 99 ? -20.789 -13.451 31.705 1.00 78.25 99 THR A CA 1
ATOM 795 C C . THR A 1 99 ? -20.261 -12.077 31.297 1.00 78.25 99 THR A C 1
ATOM 797 O O . THR A 1 99 ? -19.724 -11.353 32.143 1.00 78.25 99 THR A O 1
ATOM 800 N N . ILE A 1 100 ? -20.408 -11.710 30.021 1.00 77.31 100 ILE A N 1
ATOM 801 C CA . ILE A 1 100 ? -20.103 -10.367 29.502 1.00 77.31 100 ILE A CA 1
ATOM 802 C C . ILE A 1 100 ? -21.409 -9.578 29.386 1.00 77.31 100 ILE A C 1
ATOM 804 O O . ILE A 1 100 ? -22.412 -10.119 28.922 1.00 77.31 100 ILE A O 1
ATOM 808 N N . ARG A 1 101 ? -21.434 -8.318 29.838 1.00 81.19 101 ARG A N 1
ATOM 809 C CA . ARG A 1 101 ? -22.612 -7.461 29.634 1.00 81.19 101 ARG A CA 1
ATOM 810 C C . ARG A 1 101 ? -22.668 -7.035 28.166 1.00 81.19 101 ARG A C 1
ATOM 812 O O . ARG A 1 101 ? -21.628 -6.927 27.516 1.00 81.19 101 ARG A O 1
ATOM 819 N N . ARG A 1 102 ? -23.870 -6.784 27.639 1.00 86.19 102 ARG A N 1
ATOM 820 C CA . ARG A 1 102 ? -24.081 -6.428 26.224 1.00 86.19 102 ARG A CA 1
ATOM 821 C C . ARG A 1 102 ? -23.217 -5.236 25.807 1.00 86.19 102 ARG A C 1
ATOM 823 O O . ARG A 1 102 ? -22.589 -5.278 24.756 1.00 86.19 102 ARG A O 1
ATOM 830 N N . GLU A 1 103 ? -23.162 -4.198 26.635 1.00 86.56 103 GLU A N 1
ATOM 831 C CA . GLU A 1 103 ? -22.356 -3.002 26.388 1.00 86.56 103 GLU A CA 1
ATOM 832 C C . GLU A 1 103 ? -20.848 -3.289 26.327 1.00 86.56 103 GLU A C 1
ATOM 834 O O . GLU A 1 103 ? -20.172 -2.752 25.455 1.00 86.56 103 GLU A O 1
ATOM 839 N N . ASP A 1 104 ? -20.339 -4.187 27.177 1.00 80.31 104 ASP A N 1
ATOM 840 C CA . ASP A 1 104 ? -18.917 -4.547 27.217 1.00 80.31 104 ASP A CA 1
ATOM 841 C C . ASP A 1 104 ? -18.519 -5.365 25.979 1.00 80.31 104 ASP A C 1
ATOM 843 O O . ASP A 1 104 ? -17.450 -5.150 25.406 1.00 80.31 104 ASP A O 1
ATOM 847 N N . LEU A 1 105 ? -19.396 -6.271 25.528 1.00 83.25 105 LEU A N 1
ATOM 848 C CA . LEU A 1 105 ? -19.189 -7.048 24.304 1.00 83.25 105 LEU A CA 1
ATOM 849 C C . LEU A 1 105 ? -19.176 -6.147 23.065 1.00 83.25 105 LEU A C 1
ATOM 851 O O . LEU A 1 105 ? -18.328 -6.312 22.189 1.00 83.25 105 LEU A O 1
ATOM 855 N N . ILE A 1 106 ? -20.087 -5.172 23.006 1.00 86.06 106 ILE A N 1
ATOM 856 C CA . ILE A 1 106 ? -20.138 -4.193 21.916 1.00 86.06 106 ILE A CA 1
ATOM 857 C C . ILE A 1 106 ? -18.865 -3.337 21.907 1.00 86.06 106 ILE A C 1
ATOM 859 O O . ILE A 1 106 ? -18.248 -3.184 20.855 1.00 86.06 106 ILE A O 1
ATOM 863 N N . SER A 1 107 ? -18.423 -2.822 23.061 1.00 81.88 107 SER A N 1
ATOM 864 C CA . SER A 1 107 ? -17.165 -2.067 23.161 1.00 81.88 107 SER A CA 1
ATOM 865 C C . SER A 1 107 ? -15.962 -2.885 22.687 1.00 81.88 107 SER A C 1
ATOM 867 O O . SER A 1 107 ? -15.147 -2.383 21.911 1.00 81.88 107 SER A O 1
ATOM 869 N N . PHE A 1 108 ? -15.890 -4.155 23.092 1.00 79.00 108 PHE A N 1
ATOM 870 C CA . PHE A 1 108 ? -14.831 -5.074 22.688 1.00 79.00 108 PHE A CA 1
ATOM 871 C C . PHE A 1 108 ? -14.799 -5.318 21.169 1.00 79.00 108 PHE A C 1
ATOM 873 O O . PHE A 1 108 ? -13.748 -5.176 20.544 1.00 79.00 108 PHE A O 1
ATOM 880 N N . LEU A 1 109 ? -15.944 -5.634 20.552 1.00 82.25 109 LEU A N 1
ATOM 881 C CA . LEU A 1 109 ? -16.038 -5.882 19.107 1.00 82.25 109 LEU A CA 1
ATOM 882 C C . LEU A 1 109 ? -15.734 -4.635 18.275 1.00 82.25 109 LEU A C 1
ATOM 884 O O . LEU A 1 109 ? -15.110 -4.735 17.221 1.00 82.25 109 LEU A O 1
ATOM 888 N N . CYS A 1 110 ? -16.140 -3.459 18.752 1.00 84.12 110 CYS A N 1
ATOM 889 C CA . CYS A 1 110 ? -15.900 -2.201 18.055 1.00 84.12 110 CYS A CA 1
ATOM 890 C C . CYS A 1 110 ? -14.481 -1.641 18.253 1.00 84.12 110 CYS A C 1
ATOM 892 O O . CYS A 1 110 ? -14.207 -0.557 17.741 1.00 84.12 110 CYS A O 1
ATOM 894 N N . GLY A 1 111 ? -13.603 -2.299 19.027 1.00 74.44 111 GLY A N 1
ATOM 895 C CA . GLY A 1 111 ? -12.244 -1.810 19.315 1.00 74.44 111 GLY A CA 1
ATOM 896 C C . GLY A 1 111 ? -12.203 -0.483 20.084 1.00 74.44 111 GLY A C 1
ATOM 897 O O . GLY A 1 111 ? -11.143 0.115 20.256 1.00 74.44 111 GLY A O 1
ATOM 898 N N . LYS A 1 112 ? -13.360 -0.015 20.559 1.00 66.50 112 LYS A N 1
ATOM 899 C CA . LYS A 1 112 ? -13.496 1.188 21.369 1.00 66.50 112 LYS A CA 1
ATOM 900 C C . LYS A 1 112 ? -13.148 0.782 22.788 1.00 66.50 112 LYS A C 1
ATOM 902 O O . LYS A 1 112 ? -13.978 0.169 23.455 1.00 66.50 112 LYS A O 1
ATOM 907 N N . VAL A 1 113 ? -11.937 1.113 23.245 1.00 57.16 113 VAL A N 1
ATOM 908 C CA . VAL A 1 113 ? -11.622 1.067 24.679 1.00 57.16 113 VAL A CA 1
ATOM 909 C C . VAL A 1 113 ? -12.684 1.930 25.358 1.00 57.16 113 VAL A C 1
ATOM 911 O O . VAL A 1 113 ? -12.734 3.133 25.084 1.00 57.16 113 VAL A O 1
ATOM 914 N N . PRO A 1 114 ? -13.597 1.348 26.159 1.00 51.00 114 PRO A N 1
ATOM 915 C CA . PRO A 1 114 ? -14.583 2.160 26.838 1.00 51.00 114 PRO A CA 1
ATOM 916 C C . PRO A 1 114 ? -13.801 3.143 27.713 1.00 51.00 114 PRO A C 1
ATOM 918 O O . PRO A 1 114 ? -12.874 2.699 28.402 1.00 51.00 114 PRO A O 1
ATOM 921 N N . PRO A 1 115 ? -14.113 4.457 27.666 1.00 47.53 115 PRO A N 1
ATOM 922 C CA . PRO A 1 115 ? -13.444 5.434 28.515 1.00 47.53 115 PRO A CA 1
ATOM 923 C C . PRO A 1 115 ? -13.438 4.876 29.937 1.00 47.53 115 PRO A C 1
ATOM 925 O O . PRO A 1 115 ? -14.471 4.334 30.354 1.00 47.53 115 PRO A O 1
ATOM 928 N N . PRO A 1 116 ? -12.288 4.900 30.637 1.00 54.41 116 PRO A N 1
ATOM 929 C CA . PRO A 1 116 ? -12.123 4.183 31.887 1.00 54.41 116 PRO A CA 1
ATOM 930 C C . PRO A 1 116 ? -13.245 4.602 32.828 1.00 54.41 116 PRO A C 1
ATOM 932 O O . PRO A 1 116 ? -13.270 5.719 33.339 1.00 54.41 116 PRO A O 1
ATOM 935 N N . ARG A 1 117 ? -14.208 3.698 33.036 1.00 54.91 117 ARG A N 1
ATOM 936 C CA . ARG A 1 117 ? -15.271 3.865 34.022 1.00 54.91 117 ARG A CA 1
ATOM 937 C C . ARG A 1 117 ? -14.656 3.616 35.389 1.00 54.91 117 ARG A C 1
ATOM 939 O O . ARG A 1 117 ? -14.949 2.613 36.034 1.00 54.91 117 ARG A O 1
ATOM 946 N N . ASN A 1 118 ? -13.748 4.494 35.804 1.00 45.00 118 ASN A N 1
ATOM 947 C CA . ASN A 1 118 ? -13.334 4.525 37.187 1.00 45.00 118 ASN A CA 1
ATOM 948 C C . ASN A 1 118 ? -14.502 5.103 37.987 1.00 45.00 118 ASN A C 1
ATOM 950 O O . ASN A 1 118 ? -15.005 6.178 37.671 1.00 45.00 118 ASN A O 1
ATOM 954 N N . SER A 1 119 ? -14.973 4.292 38.930 1.00 47.78 119 SER A N 1
ATOM 955 C CA . SER A 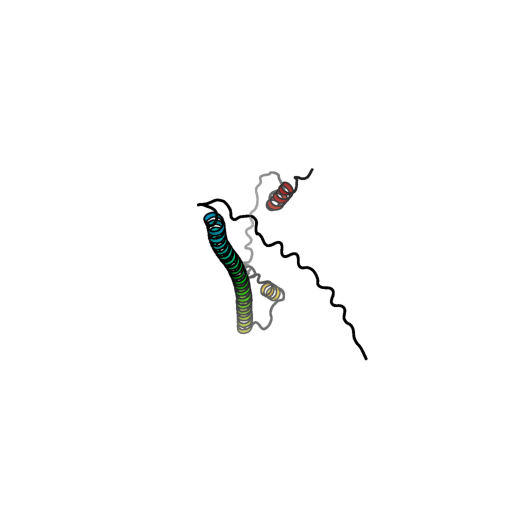1 119 ? -15.882 4.586 40.031 1.00 47.78 119 SER A CA 1
ATOM 956 C C . SER A 1 119 ? -16.614 5.926 39.983 1.00 47.78 119 SER A C 1
ATOM 958 O O . SER A 1 119 ? -16.049 6.989 40.215 1.00 47.78 119 SER A O 1
ATOM 960 N N . ARG A 1 120 ? -17.929 5.820 39.793 1.00 49.34 120 ARG A N 1
ATOM 961 C CA . ARG A 1 120 ? -18.945 6.813 40.139 1.00 49.34 120 ARG A CA 1
ATOM 962 C C . ARG A 1 120 ? -18.687 7.310 41.574 1.00 49.34 120 ARG A C 1
ATOM 964 O O . ARG A 1 120 ? -19.163 6.703 42.529 1.00 49.34 120 ARG A O 1
ATOM 971 N N . ALA A 1 121 ? -17.893 8.366 41.737 1.00 47.31 121 ALA A N 1
ATOM 972 C CA . ALA A 1 121 ? -17.809 9.082 43.000 1.00 47.31 121 ALA A CA 1
ATOM 973 C C . ALA A 1 121 ? -19.191 9.712 43.257 1.00 47.31 121 ALA A C 1
ATOM 975 O O . ALA A 1 121 ? -19.783 10.261 42.321 1.00 47.31 121 ALA A O 1
ATOM 976 N N . PRO A 1 122 ? -19.757 9.598 44.470 1.00 43.78 122 PRO A N 1
ATOM 977 C CA . PRO A 1 122 ? -21.048 10.200 44.768 1.00 43.78 122 PRO A CA 1
ATOM 978 C C . PRO A 1 122 ? -20.913 11.730 44.684 1.00 43.78 122 PRO A C 1
ATOM 980 O O . PRO A 1 122 ? -19.907 12.269 45.157 1.00 43.78 122 PRO A O 1
ATOM 983 N N . PRO A 1 123 ? -21.889 12.450 44.101 1.00 48.81 123 PRO A N 1
ATOM 984 C CA . PRO A 1 123 ? -21.843 13.902 44.078 1.00 48.81 123 PRO A CA 1
ATOM 985 C C . PRO A 1 123 ? -21.989 14.401 45.517 1.00 48.81 123 PRO A C 1
ATOM 987 O O . PRO A 1 123 ? -23.031 14.231 46.150 1.00 48.81 123 PRO A O 1
ATOM 990 N N . ARG A 1 124 ? -20.921 14.987 46.062 1.00 56.78 124 ARG A N 1
ATOM 991 C CA . ARG A 1 124 ? -21.001 15.744 47.310 1.00 56.78 124 ARG A CA 1
ATOM 992 C C . ARG A 1 124 ? -21.850 16.981 47.036 1.00 56.78 124 ARG A C 1
ATOM 994 O O . ARG A 1 124 ? -21.464 17.833 46.243 1.00 56.78 124 ARG A O 1
ATOM 1001 N N . LEU A 1 125 ? -23.014 17.043 47.677 1.00 51.16 125 LEU A N 1
ATOM 1002 C CA . LEU A 1 125 ? -23.865 18.224 47.730 1.00 51.16 125 LEU A CA 1
ATOM 1003 C C . LEU A 1 125 ? -23.075 19.368 48.372 1.00 51.16 125 LEU A C 1
ATOM 1005 O O . LEU A 1 125 ? -22.882 19.388 49.585 1.00 51.16 125 LEU A O 1
ATOM 1009 N N . THR A 1 126 ? -22.633 20.327 47.569 1.00 48.81 126 THR A N 1
ATOM 1010 C CA . THR A 1 126 ? -22.293 21.666 48.050 1.00 48.81 126 THR A CA 1
ATOM 1011 C C . THR A 1 126 ? -23.315 22.625 47.464 1.00 48.81 126 THR A C 1
ATOM 1013 O O . THR A 1 126 ? -23.165 23.139 46.358 1.00 48.81 126 THR A O 1
ATOM 1016 N N . VAL A 1 127 ? -24.404 22.805 48.209 1.00 54.09 127 VAL A N 1
ATOM 1017 C CA . VAL A 1 127 ? -25.248 23.998 48.132 1.00 54.09 127 VAL A CA 1
ATOM 1018 C C . VAL A 1 127 ? -24.349 25.195 48.417 1.00 54.09 127 VAL A C 1
ATOM 1020 O O . VAL A 1 127 ? -23.799 25.219 49.508 1.00 54.09 127 VAL A O 1
ATOM 1023 N N . VAL A 1 128 ? -24.189 26.121 47.461 1.00 40.12 128 VAL A N 1
ATOM 1024 C CA . VAL A 1 128 ? -24.456 27.572 47.597 1.00 40.12 128 VAL A CA 1
ATOM 1025 C C . VAL A 1 128 ? -24.574 28.186 46.182 1.00 40.12 128 VAL A C 1
ATOM 1027 O O . VAL A 1 128 ? -23.725 27.977 45.323 1.00 40.12 128 VAL A O 1
ATOM 1030 N N . SER A 1 129 ? -25.648 28.943 45.963 1.00 43.84 129 SER A N 1
ATOM 1031 C CA . SER A 1 129 ? -25.944 29.896 44.867 1.00 43.84 129 SER A CA 1
ATOM 1032 C C . SER A 1 129 ? -26.160 31.283 45.535 1.00 43.84 129 SER A C 1
ATOM 1034 O O . SER A 1 129 ? -26.289 31.253 46.764 1.00 43.84 129 SER A O 1
ATOM 1036 N N . PRO A 1 130 ? -26.310 32.476 44.891 1.00 65.06 130 PRO A N 1
ATOM 1037 C CA . PRO A 1 130 ? -26.207 32.920 43.476 1.00 65.06 130 PRO A CA 1
ATOM 1038 C C . PRO A 1 130 ? -25.401 34.248 43.263 1.00 65.06 130 PRO A C 1
ATOM 1040 O O . PRO A 1 130 ? -25.145 34.977 44.215 1.00 65.06 130 PRO A O 1
ATOM 1043 N N . ASN A 1 131 ? -25.076 34.618 42.005 1.00 32.91 131 ASN A N 1
ATOM 1044 C CA . ASN A 1 131 ? -25.202 35.984 41.405 1.00 32.91 131 ASN A CA 1
ATOM 1045 C C . ASN A 1 131 ? -24.517 36.048 40.017 1.00 32.91 131 ASN A C 1
ATOM 1047 O O . ASN A 1 131 ? -23.331 35.776 39.900 1.00 32.91 131 ASN A O 1
ATOM 1051 N N . ARG A 1 132 ? -25.269 36.184 38.913 1.00 43.75 132 ARG A N 1
ATOM 1052 C CA . ARG A 1 132 ? -25.725 37.419 38.220 1.00 43.75 132 ARG A CA 1
ATOM 1053 C C . ARG A 1 132 ? -24.635 38.128 37.391 1.00 43.75 132 ARG A C 1
ATOM 1055 O O . ARG A 1 132 ? -23.937 38.981 37.919 1.00 43.75 132 ARG A O 1
ATOM 1062 N N . ALA A 1 133 ? -24.641 37.889 36.073 1.00 31.53 133 ALA A N 1
ATOM 1063 C CA . ALA A 1 133 ? -24.627 38.931 35.035 1.00 31.53 133 ALA A CA 1
ATOM 1064 C C . ALA A 1 133 ? -25.010 38.351 33.656 1.00 31.53 133 ALA A C 1
ATOM 1066 O O . ALA A 1 133 ? -24.603 37.262 33.270 1.00 31.53 133 ALA A O 1
ATOM 1067 N N . THR A 1 134 ? -25.844 39.114 32.965 1.00 38.41 134 THR A N 1
ATOM 1068 C CA . THR A 1 134 ? -26.418 38.987 31.620 1.00 38.41 134 THR A CA 1
ATOM 1069 C C . THR A 1 134 ? -25.389 39.104 30.491 1.00 38.41 134 THR A C 1
ATOM 1071 O O . THR A 1 134 ? -24.545 39.993 30.568 1.00 38.41 134 THR A O 1
ATOM 1074 N N . SER A 1 135 ? -25.532 38.313 29.416 1.00 35.19 135 SER A N 1
ATOM 1075 C CA . SER A 1 135 ? -25.676 38.750 28.001 1.00 35.19 135 SER A CA 1
ATOM 1076 C C . SER A 1 135 ? -25.649 37.534 27.053 1.00 35.19 135 SER A C 1
ATOM 1078 O O . SER A 1 135 ? -24.777 36.681 27.170 1.00 35.19 135 SER A O 1
ATOM 1080 N N . THR A 1 136 ? -26.669 37.442 26.191 1.00 42.28 136 THR A N 1
ATOM 1081 C CA . THR A 1 136 ? -26.615 37.165 24.734 1.00 42.28 136 THR A CA 1
ATOM 1082 C C . THR A 1 136 ? -25.250 36.650 24.226 1.00 42.28 136 THR A C 1
ATOM 1084 O O . THR A 1 136 ? -24.250 37.313 24.441 1.00 42.28 136 THR A O 1
ATOM 1087 N N . GLU A 1 137 ? -25.075 35.502 23.566 1.00 36.78 137 GLU A N 1
ATOM 1088 C CA . GLU A 1 137 ? -25.774 34.969 22.394 1.00 36.78 137 GLU A CA 1
ATOM 1089 C C . GLU A 1 137 ? -25.648 33.431 22.332 1.00 36.78 137 GLU A C 1
ATOM 1091 O O . GLU A 1 137 ? -24.614 32.834 22.636 1.00 36.78 137 GLU A O 1
ATOM 1096 N N . THR A 1 138 ? -26.720 32.767 21.913 1.00 46.94 138 THR A N 1
ATOM 1097 C CA . THR A 1 138 ? -26.777 31.328 21.647 1.00 46.94 138 THR A CA 1
ATOM 1098 C C . THR A 1 138 ? -26.203 31.028 20.261 1.00 46.94 138 THR A C 1
ATOM 1100 O O . THR A 1 138 ? -26.972 30.943 19.318 1.00 46.94 138 THR A O 1
ATOM 1103 N N . SER A 1 139 ? -24.883 30.888 20.101 1.00 47.16 139 SER A N 1
ATOM 1104 C CA . SER A 1 139 ? -24.282 30.174 18.950 1.00 47.16 139 SER A CA 1
ATOM 1105 C C . SER A 1 139 ? -22.755 30.151 19.040 1.00 47.16 139 SER A C 1
ATOM 1107 O O . SER A 1 139 ? -22.087 31.047 18.544 1.00 47.16 139 SER A O 1
ATOM 1109 N N . SER A 1 140 ? -22.157 29.158 19.703 1.00 48.31 140 SER A N 1
ATOM 1110 C CA . SER A 1 140 ? -20.683 29.043 19.702 1.00 48.31 140 SER A CA 1
ATOM 1111 C C . SER A 1 140 ? -20.158 27.635 20.014 1.00 48.31 140 SER A C 1
ATOM 1113 O O . SER A 1 140 ? -19.092 27.482 20.604 1.00 48.31 140 SER A O 1
ATOM 1115 N N . SER A 1 141 ? -20.892 26.575 19.659 1.00 46.56 141 SER A N 1
ATOM 1116 C CA . SER A 1 141 ? -20.367 25.204 19.829 1.00 46.56 141 SER A CA 1
ATOM 1117 C C . SER A 1 141 ? -20.712 24.231 18.697 1.00 46.56 141 SER A C 1
ATOM 1119 O O . SER A 1 141 ? -20.266 23.089 18.742 1.00 46.56 141 SER A O 1
ATOM 1121 N N . VAL A 1 142 ? -21.468 24.658 17.681 1.00 49.25 142 VAL A N 1
ATOM 1122 C CA . VAL A 1 142 ? -21.806 23.841 16.496 1.00 49.25 142 VAL A CA 1
ATOM 1123 C C . VAL A 1 142 ? -21.240 24.405 15.186 1.00 49.25 142 VAL A C 1
ATOM 1125 O O . VAL A 1 142 ? -21.303 23.737 14.164 1.00 49.25 142 VAL A O 1
ATOM 1128 N N . GLU A 1 143 ? -20.624 25.591 15.216 1.00 51.34 143 GLU A N 1
ATOM 1129 C CA . GLU A 1 143 ? -20.077 26.255 14.019 1.00 51.34 143 GLU A CA 1
ATOM 1130 C C . GLU A 1 143 ? -18.639 25.801 13.684 1.00 51.34 143 GLU A C 1
ATOM 1132 O O . GLU A 1 143 ? -18.135 26.049 12.592 1.00 51.34 143 GLU A O 1
ATOM 1137 N N . THR A 1 144 ? -17.955 25.125 14.614 1.00 58.12 144 THR A N 1
ATOM 1138 C CA . THR A 1 144 ? -16.505 24.867 14.525 1.00 58.12 144 THR A CA 1
ATOM 1139 C C . THR A 1 144 ? -16.119 23.705 13.601 1.00 58.12 144 THR A C 1
ATOM 1141 O O . THR A 1 144 ? -14.936 23.520 13.347 1.00 58.12 144 THR A O 1
ATOM 1144 N N . ASP A 1 145 ? -17.073 22.949 13.050 1.00 62.47 145 ASP A N 1
ATOM 1145 C CA . ASP A 1 145 ? -16.775 21.811 12.157 1.00 62.47 145 ASP A CA 1
ATOM 1146 C C . ASP A 1 145 ? -17.519 21.883 10.815 1.00 62.47 145 ASP A C 1
ATOM 1148 O O . ASP A 1 145 ? -17.900 20.886 10.212 1.00 62.47 145 ASP A O 1
ATOM 1152 N N . LEU A 1 146 ? -17.770 23.102 10.334 1.00 71.19 146 LEU A N 1
ATOM 1153 C CA . LEU A 1 146 ? -18.280 23.325 8.976 1.00 71.19 146 LEU A CA 1
ATOM 1154 C C . LEU A 1 146 ? -17.202 23.863 8.032 1.00 71.19 146 LEU A C 1
ATOM 1156 O O . LEU A 1 146 ? -17.431 23.955 6.827 1.00 71.19 146 LEU A O 1
ATOM 1160 N N . GLN A 1 147 ? -16.015 24.178 8.554 1.00 75.56 147 GLN A N 1
ATOM 1161 C CA . GLN A 1 147 ? -14.903 24.721 7.776 1.00 75.56 147 GLN A CA 1
ATOM 1162 C C . GLN A 1 147 ? -14.492 23.822 6.596 1.00 75.56 147 GLN A C 1
ATOM 1164 O O . GLN A 1 147 ? -14.379 24.353 5.489 1.00 75.56 147 GLN A O 1
ATOM 1169 N N . PRO A 1 148 ? -14.389 22.484 6.752 1.00 76.25 148 PRO A N 1
ATOM 1170 C CA . PRO A 1 148 ? -14.060 21.602 5.629 1.00 76.25 148 PRO A CA 1
ATOM 1171 C C . PRO A 1 148 ? -15.135 21.612 4.529 1.00 76.25 148 PRO A C 1
ATOM 1173 O O . PRO A 1 148 ? -14.832 21.522 3.341 1.00 76.25 148 PRO A O 1
ATOM 1176 N N . PHE A 1 149 ? -16.406 21.766 4.911 1.00 72.62 149 PHE A N 1
ATOM 1177 C CA . PHE A 1 149 ? -17.530 21.811 3.973 1.00 72.62 149 PHE A CA 1
ATOM 1178 C C . PHE A 1 149 ? -17.603 23.151 3.233 1.00 72.62 149 PHE A C 1
ATOM 1180 O O . PHE A 1 149 ? -17.864 23.182 2.030 1.00 72.62 149 PHE A O 1
ATOM 1187 N N . ARG A 1 150 ? -17.324 24.260 3.930 1.00 77.94 150 ARG A N 1
ATOM 1188 C CA . ARG A 1 150 ? -17.224 25.602 3.333 1.00 77.94 150 ARG A CA 1
ATOM 1189 C C . ARG A 1 150 ? -16.094 25.660 2.299 1.00 77.94 150 ARG A C 1
ATOM 1191 O O . ARG A 1 150 ? -16.282 26.223 1.223 1.00 77.94 150 ARG A O 1
ATOM 1198 N N . GLU A 1 151 ? -14.961 25.030 2.598 1.00 74.12 151 GLU A N 1
ATOM 1199 C CA . GLU A 1 151 ? -13.799 24.952 1.706 1.00 74.12 151 GLU A CA 1
ATOM 1200 C C . GLU A 1 151 ? -14.076 24.093 0.459 1.00 74.12 151 GLU A C 1
ATOM 1202 O O . GLU A 1 151 ? -13.758 24.502 -0.659 1.00 74.12 151 GLU A O 1
ATOM 1207 N N . ALA A 1 152 ? -14.767 22.958 0.614 1.00 72.12 152 ALA A N 1
ATOM 1208 C CA . ALA A 1 152 ? -15.151 22.094 -0.505 1.00 72.12 152 ALA A CA 1
ATOM 1209 C C . ALA A 1 152 ? -16.104 22.782 -1.503 1.00 72.12 152 ALA A C 1
ATOM 1211 O O . ALA A 1 152 ? -15.945 22.629 -2.717 1.00 72.12 152 ALA A O 1
ATOM 1212 N N . ILE A 1 153 ? -17.065 23.573 -1.008 1.00 75.06 153 ILE A N 1
ATOM 1213 C CA . ILE A 1 153 ? -17.992 24.337 -1.860 1.00 75.06 153 ILE A CA 1
ATOM 1214 C C . ILE A 1 153 ? -17.249 25.444 -2.622 1.00 75.06 153 ILE A C 1
ATOM 1216 O O . ILE A 1 153 ? -17.496 25.639 -3.812 1.00 75.06 153 ILE A O 1
ATOM 1220 N N . ALA A 1 154 ? -16.305 26.135 -1.974 1.00 72.44 154 ALA A N 1
ATOM 1221 C CA . ALA A 1 154 ? -15.500 27.177 -2.616 1.00 72.44 154 ALA A CA 1
ATOM 1222 C C . ALA A 1 154 ? -14.621 26.632 -3.760 1.00 72.44 154 ALA A C 1
ATOM 1224 O O . ALA A 1 154 ? -14.396 27.324 -4.752 1.00 72.44 154 ALA A O 1
ATOM 1225 N N . LEU A 1 155 ? -14.162 25.382 -3.646 1.00 66.75 155 LEU A N 1
ATOM 1226 C CA . LEU A 1 155 ? -13.314 24.717 -4.641 1.00 66.75 155 LEU A CA 1
ATOM 1227 C C . LEU A 1 155 ? -14.078 24.248 -5.891 1.00 66.75 155 LEU A C 1
ATOM 1229 O O . LEU A 1 155 ? -13.504 24.236 -6.977 1.00 66.75 155 LEU A O 1
ATOM 1233 N N . HIS A 1 156 ? -15.363 23.899 -5.765 1.00 63.53 156 HIS A N 1
ATOM 1234 C CA . HIS A 1 156 ? -16.194 23.416 -6.882 1.00 63.53 156 HIS A CA 1
ATOM 1235 C C . HIS A 1 156 ? -17.024 24.511 -7.585 1.00 63.53 156 HIS A C 1
ATOM 1237 O O . HIS A 1 156 ? -17.727 24.226 -8.551 1.00 63.53 156 HIS A O 1
ATOM 1243 N N . GLY A 1 157 ? -16.933 25.771 -7.150 1.00 60.47 157 GLY A N 1
ATOM 1244 C CA . GLY A 1 157 ? -17.726 26.896 -7.665 1.00 60.47 157 GLY A CA 1
ATOM 1245 C C . GLY A 1 157 ? -17.160 27.641 -8.884 1.00 60.47 157 GLY A C 1
ATOM 1246 O O . GLY A 1 157 ? -17.465 28.819 -9.050 1.00 60.47 157 GLY A O 1
ATOM 1247 N N . LYS A 1 158 ? -16.328 27.015 -9.727 1.00 58.19 158 LYS A N 1
ATOM 1248 C CA . LYS A 1 158 ? -15.851 27.612 -10.993 1.00 58.19 158 LYS A CA 1
ATOM 1249 C C . LYS A 1 158 ? -16.201 26.736 -12.192 1.00 58.19 158 LYS A C 1
ATOM 1251 O O . LYS A 1 158 ? -15.346 26.063 -12.756 1.00 58.19 158 LYS A O 1
ATOM 1256 N N . ALA A 1 159 ? -17.469 26.788 -12.575 1.00 46.88 159 ALA A N 1
ATOM 1257 C CA . ALA A 1 159 ? -17.925 26.486 -13.926 1.00 46.88 159 ALA A CA 1
ATOM 1258 C C . ALA A 1 159 ? -19.287 27.156 -14.158 1.00 46.88 159 ALA A C 1
ATOM 1260 O O . ALA A 1 159 ? -20.309 26.498 -13.999 1.00 46.88 159 ALA A O 1
ATOM 1261 N N . VAL A 1 160 ? -19.274 28.457 -14.474 1.00 42.12 160 VAL A N 1
ATOM 1262 C CA . VAL A 1 160 ? -20.046 29.111 -15.554 1.00 42.12 160 VAL A CA 1
ATOM 1263 C C . VAL A 1 160 ? -19.253 30.343 -15.979 1.00 42.12 160 VAL A C 1
ATOM 1265 O O . VAL A 1 160 ? -18.828 31.094 -15.071 1.00 42.12 160 VAL A O 1
#

Foldseek 3Di:
DDDDDDDDDPPPPCPDPPPQPPDPDCRVVVVVVVVVVVVVVVVVVVVVVVVVVVVVVVVVVVVVVVVVVVVVVVVVVVVVVVVVLVVVVVVCVVVVCPDDDPVRVVCSVVVNPPDPPDDDDDDDDDDDDDDDDDDDDPDDDPPPPCVVVVVVCVVPPPDD

Organism: Camelus dromedarius (NCBI:txid9838)

Sequence (160 aa):
MEERKEEGEAEIQEHGPEHLCQQPGLSLWVPFQNAATAVTNLYKGLQLAALFSANSSYEKMCSEESVDTHQRSFDIGIQIGYQRRNKDVLAWVKKRRRTIRREDLISFLCGKVPPPRNSRAPPRLTVVSPNRATSTETSSSVETDLQPFREAIALHGKAV

Radius of gyration: 43.85 Å; chains: 1; bounding box: 65×78×122 Å

Secondary structure (DSSP, 8-state):
-----------------TTS---TTTTTHHHHHHHHHHHHHHHHHHHHHHHHHHHHHHHHHHHHHHHHHHHHHHHHHHHHHHHHHHHHHHHHHHTT-----HHHHHHHHTT----------------------------SSSSTT-HHHHHHHHHH----

InterPro domains:
  IPR029196 HUWE1-associated protein modifying stress responses-like [PF15251] (21-48)
  IPR029196 HUWE1-associated protein modifying stress responses-like [PF15251] (65-158)
  IPR040308 HUWE1-associated protein modifying stress responses [PTHR31624] (19-158)

pLDDT: mean 70.25, std 19.42, range [31.53, 96.25]